Protein AF-A0A8K0M0S3-F1 (afdb_monomer_lite)

Foldseek 3Di:
DWDFDAWDDKDADQVVRWIWTFTDTPNDTDTDTLLVCCVVPVPRLLVVQVVQVHDCVNHVDPDWDFSDFDDKDADDVHDVPDIDTDTDTRRDDPPDDD

Structure (mmCIF, N/CA/C/O backbone):
data_AF-A0A8K0M0S3-F1
#
_entry.id   AF-A0A8K0M0S3-F1
#
loop_
_atom_site.group_PDB
_atom_site.id
_atom_site.type_symbol
_atom_site.label_atom_id
_atom_site.label_alt_id
_atom_site.label_comp_id
_atom_site.label_asym_id
_atom_site.label_entity_id
_atom_site.label_seq_id
_atom_site.pdbx_PDB_ins_code
_atom_site.Cartn_x
_atom_site.Cartn_y
_atom_site.Cartn_z
_atom_site.occupancy
_atom_site.B_iso_or_equiv
_atom_site.auth_seq_id
_atom_site.auth_comp_id
_atom_site.auth_asym_id
_atom_site.auth_atom_id
_atom_site.pdbx_PDB_model_num
ATOM 1 N N . GLU A 1 1 ? 5.005 17.786 12.643 1.00 62.66 1 GLU A N 1
ATOM 2 C CA . GLU A 1 1 ? 4.743 16.489 11.991 1.00 62.66 1 GLU A CA 1
ATOM 3 C C . GLU A 1 1 ? 3.815 15.708 12.909 1.00 62.66 1 GLU A C 1
ATOM 5 O O . GLU A 1 1 ? 3.984 15.827 14.117 1.00 62.66 1 GLU A O 1
ATOM 10 N N . VAL A 1 2 ? 2.771 15.064 12.384 1.00 76.25 2 VAL A N 1
ATOM 11 C CA . VAL A 1 2 ? 1.833 14.284 13.209 1.00 76.25 2 VAL A CA 1
ATOM 12 C C . VAL A 1 2 ? 2.378 12.866 13.311 1.00 76.25 2 VAL A C 1
ATOM 14 O O . VAL A 1 2 ? 2.582 12.227 12.282 1.00 76.25 2 VAL A O 1
ATOM 17 N N . GLU A 1 3 ? 2.628 12.394 14.528 1.00 89.44 3 GLU A N 1
ATOM 18 C CA . GLU A 1 3 ? 3.074 11.023 14.766 1.00 89.44 3 GLU A CA 1
ATOM 19 C C . GLU A 1 3 ? 1.901 10.058 14.556 1.00 89.44 3 GLU A C 1
ATOM 21 O O . GLU A 1 3 ? 0.806 10.262 15.080 1.00 89.44 3 GLU A O 1
ATOM 26 N N . ILE A 1 4 ? 2.116 9.032 13.733 1.00 95.12 4 ILE A N 1
ATOM 27 C CA . ILE A 1 4 ? 1.133 7.972 13.508 1.00 95.12 4 ILE A CA 1
ATOM 28 C C . ILE A 1 4 ? 1.371 6.895 14.560 1.00 95.12 4 ILE A C 1
ATOM 30 O O . ILE A 1 4 ? 2.450 6.305 14.602 1.00 95.12 4 ILE A O 1
ATOM 34 N N . GLU A 1 5 ? 0.358 6.637 15.382 1.00 94.88 5 GLU A N 1
ATOM 35 C CA . GLU A 1 5 ? 0.452 5.734 16.532 1.00 94.88 5 GLU A CA 1
ATOM 36 C C . GLU A 1 5 ? 0.263 4.270 16.100 1.00 94.88 5 GLU A C 1
ATOM 38 O O . GLU A 1 5 ? 1.053 3.398 16.469 1.00 94.88 5 GLU A O 1
ATOM 43 N N . SER A 1 6 ? -0.760 3.993 15.282 1.00 96.50 6 SER A N 1
ATOM 44 C CA . SER A 1 6 ? -1.100 2.635 14.834 1.00 96.50 6 SER A CA 1
ATOM 45 C C . SER A 1 6 ? -1.908 2.602 13.530 1.00 96.50 6 SER A C 1
ATOM 47 O O . SER A 1 6 ? -2.451 3.611 13.060 1.00 96.50 6 SER A O 1
ATOM 49 N N . PHE A 1 7 ? -1.985 1.400 12.952 1.00 98.12 7 PHE A N 1
ATOM 50 C CA . PHE A 1 7 ? -2.883 1.034 11.858 1.00 98.12 7 PHE A CA 1
ATOM 51 C C . PHE A 1 7 ? -3.837 -0.056 12.339 1.00 98.12 7 PHE A C 1
ATOM 53 O O . PHE A 1 7 ? -3.387 -1.086 12.834 1.00 98.12 7 PHE A O 1
ATOM 60 N N . GLU A 1 8 ? -5.138 0.183 12.196 1.00 96.75 8 GLU A N 1
ATOM 61 C CA . GLU A 1 8 ? -6.176 -0.648 12.822 1.00 96.75 8 GLU A CA 1
ATOM 62 C C . GLU A 1 8 ? -6.803 -1.639 11.836 1.00 96.75 8 GLU A C 1
ATOM 64 O O . GLU A 1 8 ? -7.026 -2.804 12.147 1.00 96.75 8 GLU A O 1
ATOM 69 N N . THR A 1 9 ? -7.103 -1.184 10.619 1.00 98.25 9 THR A N 1
ATOM 70 C CA . THR A 1 9 ? -7.760 -1.995 9.588 1.00 98.25 9 THR A CA 1
ATOM 71 C C . THR A 1 9 ? -7.503 -1.417 8.195 1.00 98.25 9 THR A C 1
ATOM 73 O O . THR A 1 9 ? -6.950 -0.323 8.065 1.00 98.25 9 THR A O 1
ATOM 76 N N . HIS A 1 10 ? -7.911 -2.140 7.158 1.00 98.44 10 HIS A N 1
ATOM 77 C CA . HIS A 1 10 ? -7.787 -1.740 5.765 1.00 98.44 10 HIS A CA 1
ATOM 78 C C . HIS A 1 10 ? -9.107 -1.930 5.016 1.00 98.44 10 HIS A C 1
ATOM 80 O O . HIS A 1 10 ? -9.984 -2.686 5.434 1.00 98.44 10 HIS A O 1
ATOM 86 N N . ARG A 1 11 ? -9.242 -1.236 3.888 1.00 98.25 11 ARG A N 1
ATOM 87 C CA . ARG A 1 11 ? -10.300 -1.475 2.905 1.00 98.25 11 ARG A CA 1
ATOM 88 C C . ARG A 1 11 ? -9.699 -1.501 1.509 1.00 98.25 11 ARG A C 1
ATOM 90 O O . ARG A 1 11 ? -8.779 -0.736 1.216 1.00 98.25 11 ARG A O 1
ATOM 97 N N . VAL A 1 12 ? -10.235 -2.375 0.671 1.00 98.44 12 VAL A N 1
ATOM 98 C CA . VAL A 1 12 ? -9.780 -2.576 -0.703 1.00 98.44 12 VAL A CA 1
ATOM 99 C C . VAL A 1 12 ? -10.710 -1.829 -1.652 1.00 98.44 12 VAL A C 1
ATOM 101 O O . VAL A 1 12 ? -11.930 -1.937 -1.549 1.00 98.44 12 VAL A O 1
ATOM 104 N N . ASP A 1 13 ? -10.125 -1.072 -2.573 1.00 97.94 13 ASP A N 1
ATOM 105 C CA . ASP A 1 13 ? -10.794 -0.588 -3.776 1.00 97.94 13 ASP A CA 1
ATOM 106 C C . ASP A 1 13 ? -10.405 -1.515 -4.930 1.00 97.94 13 ASP A C 1
ATOM 108 O O . ASP A 1 13 ? -9.332 -1.382 -5.523 1.00 97.94 13 ASP A O 1
ATOM 112 N N . GLU A 1 14 ? -11.272 -2.485 -5.217 1.00 96.75 14 GLU A N 1
ATOM 113 C CA . GLU A 1 14 ? -11.053 -3.490 -6.261 1.00 96.75 14 GLU A CA 1
ATOM 114 C C . GLU A 1 14 ? -11.000 -2.873 -7.663 1.00 96.75 14 GLU A C 1
ATOM 116 O O . GLU A 1 14 ? -10.253 -3.352 -8.514 1.00 96.75 14 GLU A O 1
ATOM 121 N N . ALA A 1 15 ? -11.739 -1.784 -7.908 1.00 96.94 15 ALA A N 1
ATOM 122 C CA . ALA A 1 15 ? -11.798 -1.153 -9.225 1.00 96.94 15 ALA A CA 1
ATOM 123 C C . ALA A 1 15 ? -10.459 -0.511 -9.609 1.00 96.94 15 ALA A C 1
ATOM 125 O O . ALA A 1 15 ? -10.086 -0.507 -10.782 1.00 96.94 15 ALA A O 1
ATOM 126 N N . ASN A 1 16 ? -9.733 0.011 -8.617 1.00 97.25 16 ASN A N 1
ATOM 127 C CA . ASN A 1 16 ? -8.435 0.655 -8.811 1.00 97.25 16 ASN A CA 1
ATOM 128 C C . ASN A 1 16 ? -7.253 -0.193 -8.317 1.00 97.25 16 ASN A C 1
ATOM 130 O O . ASN A 1 16 ? -6.101 0.213 -8.477 1.00 97.25 16 ASN A O 1
ATOM 134 N N . ALA A 1 17 ? -7.510 -1.360 -7.722 1.00 97.38 17 ALA A N 1
ATOM 135 C CA . ALA A 1 17 ? -6.517 -2.190 -7.039 1.00 97.38 17 ALA A CA 1
ATOM 136 C C . ALA A 1 17 ? -5.683 -1.409 -6.002 1.00 97.38 17 ALA A C 1
ATOM 138 O O . ALA A 1 17 ? -4.466 -1.587 -5.879 1.00 97.38 17 ALA A O 1
ATOM 139 N N . THR A 1 18 ? -6.335 -0.511 -5.263 1.00 98.06 18 THR A N 1
ATOM 140 C CA . THR A 1 18 ? -5.716 0.321 -4.222 1.00 98.06 18 THR A CA 1
ATOM 141 C C . THR A 1 18 ? -6.255 -0.025 -2.842 1.00 98.06 18 THR A C 1
ATOM 143 O O . THR A 1 18 ? -7.303 -0.651 -2.701 1.00 98.06 18 THR A O 1
ATOM 146 N N . VAL A 1 19 ? -5.528 0.389 -1.807 1.00 98.50 19 VAL A N 1
ATOM 147 C CA . VAL A 1 19 ? -5.885 0.133 -0.413 1.00 98.50 19 VAL A CA 1
ATOM 148 C C . VAL A 1 19 ? -5.827 1.438 0.368 1.00 98.50 19 VAL A C 1
ATOM 150 O O . VAL A 1 19 ? -4.846 2.178 0.266 1.00 98.50 19 VAL A O 1
ATOM 153 N N . ASP A 1 20 ? -6.845 1.676 1.190 1.00 98.69 20 ASP A N 1
ATOM 154 C CA . ASP A 1 20 ? -6.780 2.660 2.269 1.00 98.69 20 ASP A CA 1
ATOM 155 C C . ASP A 1 20 ? -6.606 1.938 3.605 1.00 98.69 20 ASP A C 1
ATOM 157 O O . ASP A 1 20 ? -7.200 0.881 3.838 1.00 98.69 20 ASP A O 1
ATOM 161 N N . ILE A 1 21 ? -5.845 2.543 4.512 1.00 98.50 21 ILE A N 1
ATOM 162 C CA . ILE A 1 21 ? -5.632 2.052 5.874 1.00 98.50 21 ILE A CA 1
ATOM 163 C C . ILE A 1 21 ? -6.243 3.044 6.857 1.00 98.50 21 ILE A C 1
ATOM 165 O O . ILE A 1 21 ? -6.079 4.262 6.725 1.00 98.50 21 ILE A O 1
ATOM 169 N N . LEU A 1 22 ? -6.934 2.528 7.867 1.00 98.38 22 LEU A N 1
ATOM 170 C CA . LEU A 1 22 ? -7.412 3.324 8.986 1.00 98.38 22 LEU A CA 1
ATOM 171 C C . LEU A 1 22 ? -6.244 3.576 9.942 1.00 98.38 22 LEU A C 1
ATOM 173 O O . LEU A 1 22 ? -5.815 2.664 10.654 1.00 98.38 22 LEU A 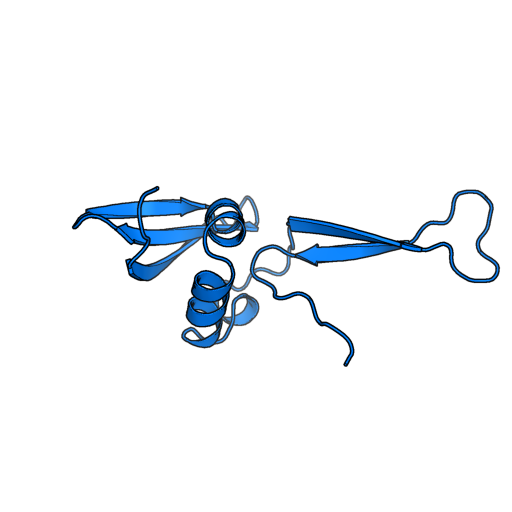O 1
ATOM 177 N N . LYS A 1 23 ? -5.732 4.809 9.959 1.00 97.31 23 LYS A N 1
ATOM 178 C CA . LYS A 1 23 ? -4.697 5.228 10.913 1.00 97.31 23 LYS A CA 1
ATOM 179 C C . LYS A 1 23 ? -5.308 5.818 12.175 1.00 97.31 23 LYS A C 1
ATOM 181 O O . LYS A 1 23 ? -6.329 6.507 12.097 1.00 97.31 23 LYS A O 1
ATOM 186 N N . TRP A 1 24 ? -4.630 5.616 13.298 1.00 97.44 24 TRP A N 1
ATOM 187 C CA . TRP A 1 24 ? -4.854 6.347 14.539 1.00 97.44 24 TRP A CA 1
ATOM 188 C C . TRP A 1 24 ? -3.726 7.361 14.752 1.00 97.44 24 TRP A C 1
ATOM 190 O O . TRP A 1 24 ? -2.544 7.009 14.720 1.00 97.44 24 TRP A O 1
ATOM 200 N N . ALA A 1 25 ? -4.086 8.632 14.926 1.00 96.19 25 ALA A N 1
ATOM 201 C CA . ALA A 1 25 ? -3.143 9.703 15.232 1.00 96.19 25 ALA A CA 1
ATOM 202 C C . ALA A 1 25 ? -3.855 10.862 15.937 1.00 96.19 25 ALA A C 1
ATOM 204 O O . ALA A 1 25 ? -4.954 11.254 15.532 1.00 96.19 25 ALA A O 1
ATOM 205 N N . ASN A 1 26 ? -3.226 11.448 16.960 1.00 93.69 26 ASN A N 1
ATOM 206 C CA . ASN A 1 26 ? -3.770 12.583 17.720 1.00 93.69 26 ASN A CA 1
ATOM 207 C C . ASN A 1 26 ? -5.181 12.307 18.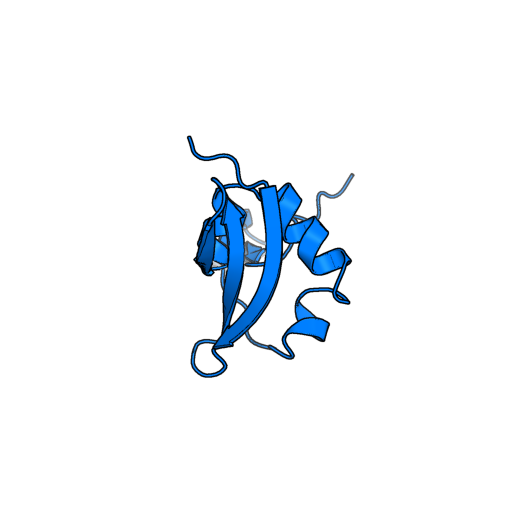274 1.00 93.69 26 ASN A C 1
ATOM 209 O O . ASN A 1 26 ? -6.063 13.169 18.222 1.00 93.69 26 ASN A O 1
ATOM 213 N N . GLY A 1 27 ? -5.421 11.082 18.749 1.00 95.06 27 GLY A N 1
ATOM 214 C CA . GLY A 1 27 ? -6.720 10.680 19.295 1.00 95.06 27 GLY A CA 1
ATOM 215 C C . GLY A 1 27 ? -7.858 10.599 18.270 1.00 95.06 27 GLY A C 1
ATOM 216 O O . GLY A 1 27 ? -9.026 10.614 18.660 1.00 95.06 27 GLY A O 1
ATOM 217 N N . LYS A 1 28 ? -7.552 10.547 16.965 1.00 96.88 28 LYS A N 1
ATOM 218 C CA . LYS A 1 28 ? -8.548 10.449 15.891 1.00 96.88 28 LYS A CA 1
ATOM 219 C C . LYS A 1 28 ? -8.194 9.361 14.879 1.00 96.88 28 LYS A C 1
ATOM 221 O O . LYS A 1 28 ? -7.036 9.176 14.517 1.00 96.88 28 LYS A O 1
ATOM 226 N N . GLN A 1 29 ? -9.238 8.713 14.358 1.00 97.69 29 GLN A N 1
ATOM 227 C CA . GLN A 1 29 ? -9.154 7.811 13.212 1.00 97.69 29 GLN A CA 1
ATOM 228 C C . GLN A 1 29 ? -9.420 8.527 11.889 1.00 97.69 29 GLN A C 1
ATOM 230 O O . GLN A 1 29 ? -10.382 9.291 11.752 1.00 97.69 29 GLN A O 1
ATOM 235 N N . THR A 1 30 ? -8.590 8.237 10.894 1.00 97.81 30 THR A N 1
ATOM 236 C CA . THR A 1 30 ? -8.742 8.738 9.521 1.00 97.81 30 THR A CA 1
ATOM 237 C C . THR A 1 30 ? -8.298 7.679 8.526 1.00 97.81 30 THR A C 1
ATOM 239 O O . THR A 1 30 ? -7.304 6.996 8.763 1.00 97.81 30 THR A O 1
ATOM 242 N N . TRP A 1 31 ? -9.016 7.564 7.412 1.00 98.38 31 TRP A N 1
ATOM 243 C CA . TRP A 1 31 ? -8.599 6.738 6.283 1.00 98.38 31 TRP A CA 1
ATOM 244 C C . TRP A 1 31 ? -7.545 7.473 5.468 1.00 98.38 31 TRP A C 1
ATOM 246 O O . TRP A 1 31 ? -7.738 8.639 5.128 1.00 98.38 31 TRP A O 1
ATOM 256 N N . GLU A 1 32 ? -6.451 6.790 5.162 1.00 98.31 32 GLU A N 1
ATOM 257 C CA . GLU A 1 32 ? -5.367 7.321 4.342 1.00 98.31 32 GLU A CA 1
ATOM 258 C C . GLU A 1 32 ? -4.939 6.288 3.298 1.00 98.31 32 GLU A C 1
ATOM 260 O O . GLU A 1 32 ? -4.899 5.093 3.616 1.00 98.31 32 GLU A O 1
ATOM 265 N N . PRO A 1 33 ? -4.543 6.721 2.090 1.00 98.31 33 PRO A N 1
ATOM 266 C CA . PRO A 1 33 ? -4.038 5.808 1.074 1.00 98.31 33 PRO A CA 1
ATOM 267 C C . PRO A 1 33 ? -2.769 5.083 1.534 1.00 98.31 33 PRO A C 1
ATOM 269 O O . PRO A 1 33 ? -1.832 5.718 2.031 1.00 98.31 33 PRO A O 1
ATOM 272 N N . GLU A 1 34 ? -2.683 3.776 1.275 1.00 98.44 34 GLU A N 1
ATOM 273 C CA . GLU A 1 34 ? -1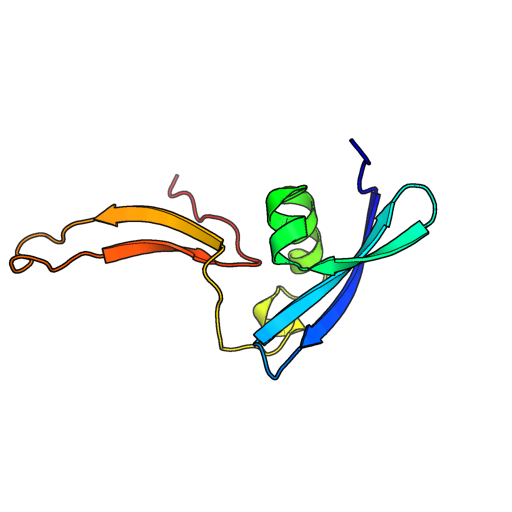.504 2.942 1.557 1.00 98.44 34 GLU A CA 1
ATOM 274 C C . GLU A 1 34 ? -0.218 3.572 1.000 1.00 98.44 34 GLU A C 1
ATOM 276 O O . GLU A 1 34 ? 0.798 3.649 1.692 1.00 98.44 34 GLU A O 1
ATOM 281 N N . TRP A 1 35 ? -0.277 4.092 -0.230 1.00 98.19 35 TRP A N 1
ATOM 282 C CA . TRP A 1 35 ? 0.843 4.773 -0.883 1.00 98.19 35 TRP A CA 1
ATOM 283 C C . TRP A 1 35 ? 1.365 5.957 -0.052 1.00 98.19 35 TRP A C 1
ATOM 285 O O . TRP A 1 35 ? 2.572 6.110 0.139 1.00 98.19 35 TRP A O 1
ATOM 295 N N . SER A 1 36 ? 0.454 6.770 0.490 1.00 97.75 36 SER A N 1
ATOM 296 C CA . SER A 1 36 ? 0.792 7.939 1.309 1.00 97.75 36 SER A CA 1
ATOM 297 C C . SER A 1 36 ? 1.452 7.512 2.622 1.00 97.75 36 SER A C 1
ATOM 299 O O . SER A 1 36 ? 2.463 8.079 3.040 1.00 97.75 36 SER A O 1
ATOM 301 N N . LEU A 1 37 ? 0.931 6.455 3.244 1.00 97.75 37 LEU A N 1
ATOM 302 C CA . LEU A 1 37 ? 1.458 5.913 4.495 1.00 97.75 37 LEU A CA 1
ATOM 303 C C . LEU A 1 37 ? 2.817 5.236 4.320 1.00 97.75 37 LEU A C 1
ATOM 305 O O . LEU A 1 37 ? 3.675 5.369 5.187 1.00 97.75 37 LEU A O 1
ATOM 309 N N . GLN A 1 38 ? 3.058 4.565 3.194 1.00 97.88 38 GLN A N 1
ATOM 310 C CA . GLN A 1 38 ? 4.373 4.009 2.882 1.00 97.88 38 GLN A CA 1
ATOM 311 C C . GLN A 1 38 ? 5.432 5.103 2.689 1.00 97.88 38 GLN A C 1
ATOM 313 O O . GLN A 1 38 ? 6.601 4.874 2.997 1.00 97.88 38 GLN A O 1
ATOM 318 N N . HIS A 1 39 ? 5.036 6.289 2.217 1.00 96.12 39 HIS A N 1
ATOM 319 C CA . HIS A 1 39 ? 5.923 7.449 2.135 1.00 96.12 39 HIS A CA 1
ATOM 320 C C . HIS A 1 39 ? 6.244 8.032 3.518 1.00 96.12 39 HIS A C 1
ATOM 322 O O . HIS A 1 39 ? 7.397 8.344 3.797 1.00 96.12 39 HIS A O 1
ATOM 328 N N . GLN A 1 40 ? 5.237 8.146 4.387 1.00 95.50 40 GLN A N 1
ATOM 329 C CA . GLN A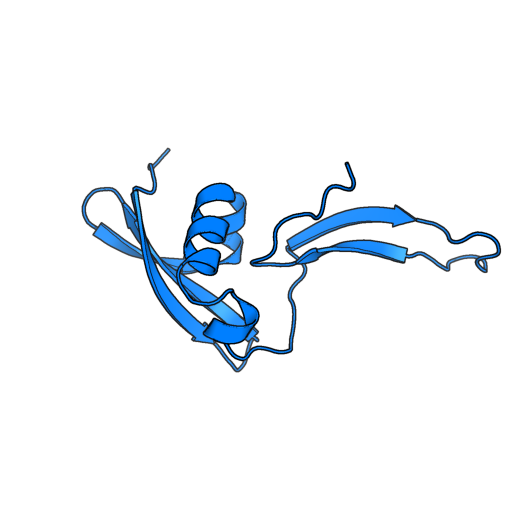 1 40 ? 5.365 8.778 5.704 1.00 95.50 40 GLN A CA 1
ATOM 330 C C . GLN A 1 40 ? 6.019 7.862 6.748 1.00 95.50 40 GLN A C 1
ATOM 332 O O . GLN A 1 40 ? 6.952 8.255 7.441 1.00 95.50 40 GLN A O 1
ATOM 337 N N . VAL A 1 41 ? 5.528 6.627 6.871 1.00 96.19 41 VAL A N 1
ATOM 338 C CA . VAL A 1 41 ? 5.883 5.680 7.940 1.00 96.19 41 VAL A CA 1
ATOM 339 C C . VAL A 1 41 ? 6.093 4.261 7.381 1.00 96.19 41 VAL A C 1
ATOM 341 O O . VAL A 1 41 ? 5.405 3.313 7.774 1.00 96.19 41 VAL A O 1
ATOM 344 N N . PRO A 1 42 ? 7.080 4.059 6.482 1.00 95.88 42 PRO A N 1
ATOM 345 C CA . PRO A 1 42 ? 7.278 2.793 5.770 1.00 95.88 42 PRO A CA 1
ATOM 346 C C . PRO A 1 42 ? 7.389 1.587 6.711 1.00 95.88 42 PRO A C 1
ATOM 348 O O . PRO A 1 42 ? 6.786 0.545 6.483 1.00 95.88 42 PRO A O 1
ATOM 351 N N . MET A 1 43 ? 8.126 1.717 7.814 1.00 95.81 43 MET A N 1
ATOM 352 C CA . MET A 1 43 ? 8.307 0.602 8.747 1.00 95.81 43 MET A CA 1
ATOM 353 C C . MET A 1 43 ? 7.006 0.176 9.430 1.00 95.81 43 MET A C 1
ATOM 355 O O . MET A 1 43 ? 6.847 -1.008 9.725 1.00 95.81 43 MET A O 1
ATOM 359 N N . LEU A 1 44 ? 6.082 1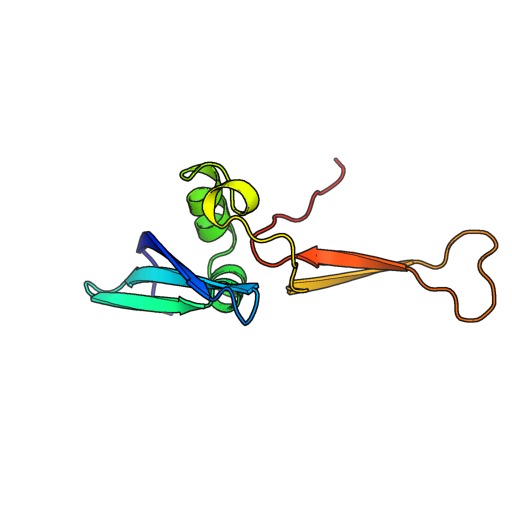.109 9.674 1.00 96.81 44 LEU A N 1
ATOM 360 C CA . LEU A 1 44 ? 4.804 0.802 10.305 1.00 96.81 44 LEU A CA 1
ATOM 361 C C . LEU A 1 44 ? 3.860 0.096 9.327 1.00 96.81 44 LEU A C 1
ATOM 363 O O . LEU A 1 44 ? 3.230 -0.884 9.716 1.00 96.81 44 LEU A O 1
ATOM 367 N N . ILE A 1 45 ? 3.827 0.508 8.051 1.00 97.38 45 ILE A N 1
ATOM 368 C CA . ILE A 1 45 ? 2.938 -0.129 7.061 1.00 97.38 45 ILE A CA 1
ATOM 369 C C . ILE A 1 45 ? 3.351 -1.575 6.806 1.00 97.38 45 ILE A C 1
ATOM 371 O O . ILE A 1 45 ? 2.508 -2.463 6.713 1.00 97.38 45 ILE A O 1
ATOM 375 N N . TYR A 1 46 ? 4.655 -1.851 6.790 1.00 96.25 46 TYR A N 1
ATOM 376 C CA . TYR A 1 46 ? 5.110 -3.219 6.604 1.00 96.25 46 TYR A CA 1
ATOM 377 C C . TYR A 1 46 ? 4.849 -4.099 7.828 1.00 96.25 46 TYR A C 1
ATOM 379 O O . TYR A 1 46 ? 4.527 -5.269 7.662 1.00 96.25 46 TYR A O 1
ATOM 387 N N . LYS A 1 47 ? 4.976 -3.553 9.046 1.00 97.00 47 LYS A N 1
ATOM 388 C CA . LYS A 1 47 ? 4.600 -4.273 10.273 1.00 97.00 47 LYS A CA 1
ATOM 389 C C . LYS A 1 47 ? 3.110 -4.595 10.296 1.00 97.00 47 LYS A C 1
ATOM 391 O O . LYS A 1 47 ? 2.746 -5.697 10.684 1.00 97.00 47 LYS A O 1
ATOM 396 N N . TYR A 1 48 ? 2.278 -3.650 9.865 1.00 97.81 48 TYR A N 1
ATOM 397 C CA . TYR A 1 48 ? 0.846 -3.869 9.730 1.00 97.81 48 TYR A CA 1
ATOM 398 C C . TYR A 1 48 ? 0.561 -5.037 8.787 1.00 97.81 48 TYR A C 1
ATOM 400 O O . TYR A 1 48 ? -0.082 -5.996 9.200 1.00 97.81 48 TYR A O 1
ATOM 408 N N . TRP A 1 49 ? 1.125 -5.032 7.576 1.00 97.88 49 TRP A N 1
ATOM 409 C CA . TRP A 1 49 ? 0.921 -6.138 6.640 1.00 97.88 49 TRP A CA 1
ATOM 410 C C . TRP A 1 49 ? 1.423 -7.479 7.161 1.00 97.88 49 TRP A C 1
ATOM 412 O O . TRP A 1 49 ? 0.723 -8.476 7.019 1.00 97.88 49 TRP A O 1
ATOM 422 N N . ASP A 1 50 ? 2.585 -7.514 7.813 1.00 96.50 50 ASP A N 1
ATOM 423 C CA . ASP A 1 50 ? 3.092 -8.745 8.428 1.00 96.50 50 ASP A CA 1
ATOM 424 C C . ASP A 1 50 ? 2.168 -9.274 9.544 1.00 96.50 50 ASP A C 1
ATOM 426 O O . ASP A 1 50 ? 2.214 -10.462 9.850 1.00 96.50 50 ASP A O 1
ATOM 430 N N . SER A 1 51 ? 1.323 -8.420 10.136 1.00 97.06 51 SER A N 1
ATOM 431 C CA . SER A 1 51 ? 0.357 -8.812 11.172 1.00 97.06 51 SER A CA 1
ATOM 432 C C . SER A 1 51 ? -0.977 -9.344 10.633 1.00 97.06 51 SER A C 1
ATOM 434 O O . SER A 1 51 ? -1.709 -9.976 11.389 1.00 97.06 51 SER A O 1
ATOM 436 N N . VAL A 1 52 ? -1.287 -9.117 9.350 1.00 95.75 52 VAL A N 1
ATOM 437 C CA . VAL A 1 52 ? -2.564 -9.503 8.715 1.00 95.75 52 VAL A CA 1
ATOM 438 C C . VAL A 1 52 ? -2.356 -10.425 7.508 1.00 95.75 52 VAL A C 1
ATOM 440 O O . VAL A 1 52 ? -2.926 -10.209 6.451 1.00 95.75 52 VAL A O 1
ATOM 443 N N . ASP A 1 53 ? -1.509 -11.449 7.647 1.00 94.75 53 ASP A N 1
ATOM 444 C CA . ASP A 1 53 ? -1.217 -12.457 6.607 1.00 94.75 53 ASP A CA 1
ATOM 445 C C . ASP A 1 53 ? -0.522 -11.939 5.339 1.00 94.75 53 ASP A C 1
ATOM 447 O O . ASP A 1 53 ? -0.443 -12.649 4.339 1.00 94.75 53 ASP A O 1
ATOM 451 N N . ARG A 1 54 ? 0.113 -10.763 5.411 1.00 94.88 54 ARG A N 1
ATOM 452 C CA . ARG A 1 54 ? 0.782 -10.066 4.297 1.00 94.88 54 ARG A CA 1
ATOM 453 C C . ARG A 1 54 ? -0.206 -9.452 3.303 1.00 94.88 54 ARG A C 1
ATOM 455 O O . ARG A 1 54 ? -1.346 -9.871 3.153 1.00 94.88 54 ARG A O 1
ATOM 462 N N . ARG A 1 55 ? 0.261 -8.417 2.601 1.00 95.69 55 ARG A N 1
ATOM 463 C CA . ARG A 1 55 ? -0.569 -7.545 1.755 1.00 95.69 55 ARG A CA 1
ATOM 464 C C . ARG A 1 55 ? -1.330 -8.290 0.653 1.00 95.69 55 ARG A C 1
ATOM 466 O O . ARG A 1 55 ? -2.482 -7.975 0.388 1.00 95.69 55 ARG A O 1
ATOM 473 N N . ASP A 1 56 ? -0.695 -9.253 -0.002 1.00 94.88 56 ASP A N 1
ATOM 474 C CA . ASP A 1 56 ? -1.303 -10.060 -1.064 1.00 94.88 56 ASP A CA 1
ATOM 475 C C . ASP A 1 56 ? -2.446 -10.935 -0.543 1.00 94.88 56 ASP A C 1
ATOM 477 O O . ASP A 1 56 ? -3.551 -10.870 -1.078 1.00 94.88 56 ASP A O 1
ATOM 481 N N . ALA A 1 57 ? -2.218 -11.695 0.529 1.00 96.44 57 ALA A N 1
ATOM 482 C CA . ALA A 1 57 ? -3.252 -12.555 1.104 1.00 96.44 57 ALA A CA 1
ATOM 483 C C . ALA A 1 57 ? -4.386 -11.752 1.765 1.00 96.44 57 ALA A C 1
ATOM 485 O O . ALA A 1 57 ? -5.549 -12.119 1.613 1.00 96.44 57 ALA A O 1
ATOM 486 N N . ALA A 1 58 ? -4.070 -10.634 2.426 1.00 97.12 58 ALA A N 1
ATOM 487 C CA . ALA A 1 58 ? -5.062 -9.767 3.063 1.00 97.12 58 ALA A CA 1
ATOM 488 C C . ALA A 1 58 ? -6.025 -9.102 2.067 1.00 97.12 58 ALA A C 1
ATOM 490 O O . ALA A 1 58 ? -7.195 -8.898 2.375 1.00 97.12 58 ALA A O 1
ATOM 491 N N . THR A 1 59 ? -5.521 -8.726 0.886 1.00 97.25 59 THR A N 1
ATOM 492 C CA . THR A 1 59 ? -6.270 -7.896 -0.075 1.00 97.25 59 THR A CA 1
ATOM 493 C C . THR A 1 59 ? -6.849 -8.685 -1.243 1.00 97.25 59 THR A C 1
ATOM 495 O O . THR A 1 59 ? -7.779 -8.206 -1.883 1.00 97.25 59 THR A O 1
ATOM 498 N N . GLY A 1 60 ? -6.287 -9.856 -1.562 1.00 96.94 60 GLY A N 1
ATOM 499 C CA . GLY A 1 60 ? -6.667 -10.636 -2.741 1.00 96.94 60 GLY A CA 1
ATOM 500 C C . GLY A 1 60 ? -6.335 -9.967 -4.082 1.00 96.94 60 GLY A C 1
ATOM 501 O O . GLY A 1 60 ? -6.754 -10.468 -5.122 1.00 96.94 60 GLY A O 1
ATOM 502 N N . LEU A 1 61 ? -5.597 -8.850 -4.081 1.00 96.19 61 LEU A N 1
ATOM 503 C CA . LEU A 1 61 ? -5.245 -8.108 -5.291 1.00 96.19 61 LEU A CA 1
ATOM 504 C C . LEU A 1 61 ? -4.090 -8.780 -6.047 1.00 96.19 61 LEU A C 1
ATOM 506 O O . LEU A 1 61 ? -3.039 -9.061 -5.468 1.00 96.19 61 LEU A O 1
ATOM 510 N N . ASP A 1 62 ? -4.248 -8.935 -7.360 1.00 94.56 62 ASP A N 1
ATOM 511 C CA . ASP A 1 62 ? -3.230 -9.442 -8.293 1.00 94.56 62 ASP A CA 1
ATOM 512 C C . ASP A 1 62 ? -2.609 -8.341 -9.180 1.00 94.56 62 ASP A C 1
ATOM 514 O O . ASP A 1 62 ? -1.643 -8.581 -9.911 1.00 94.56 62 ASP A O 1
ATOM 518 N N . VAL A 1 63 ? -3.123 -7.113 -9.080 1.00 94.94 63 VAL A N 1
ATOM 519 C CA . VAL A 1 63 ? -2.594 -5.915 -9.741 1.00 94.94 63 VAL A CA 1
ATOM 520 C C . VAL A 1 63 ? -1.729 -5.107 -8.768 1.00 94.94 63 VAL A C 1
ATOM 522 O O . VAL A 1 63 ? -2.097 -4.867 -7.615 1.00 94.94 63 VAL A O 1
ATOM 525 N N . TYR A 1 64 ? -0.568 -4.654 -9.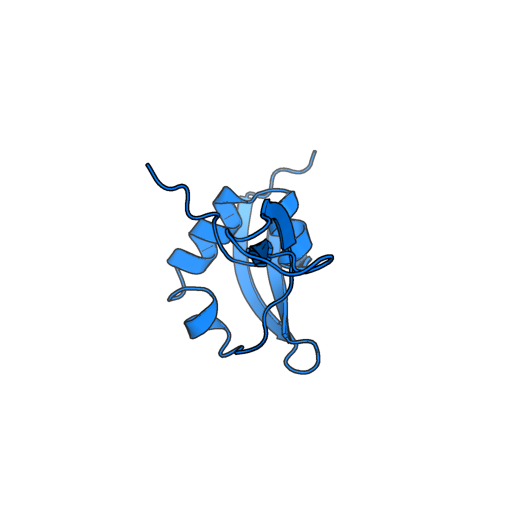250 1.00 93.62 64 TYR A N 1
ATOM 526 C CA . TYR A 1 64 ? 0.434 -3.945 -8.453 1.00 93.62 64 TYR A CA 1
ATOM 527 C C . TYR A 1 64 ? 0.662 -2.518 -8.946 1.00 93.62 64 TYR A C 1
ATOM 529 O O . TYR A 1 64 ? 0.788 -2.267 -10.145 1.00 93.62 64 TYR A O 1
ATOM 537 N N . HIS A 1 65 ? 0.826 -1.596 -7.995 1.00 96.62 65 HIS A N 1
ATOM 538 C CA . HIS A 1 65 ? 1.152 -0.197 -8.266 1.00 96.62 65 HIS A CA 1
ATOM 539 C C . HIS A 1 65 ? 2.614 0.104 -7.959 1.00 96.62 65 HIS A C 1
ATOM 541 O O . HIS A 1 65 ? 3.159 -0.314 -6.933 1.00 96.62 65 HIS A O 1
ATOM 547 N N . VAL A 1 66 ? 3.256 0.855 -8.852 1.00 96.88 66 VAL A N 1
ATOM 548 C CA . VAL A 1 66 ? 4.630 1.330 -8.667 1.00 96.88 66 VAL A CA 1
ATOM 549 C C . VAL A 1 66 ? 4.655 2.342 -7.523 1.00 96.88 66 VAL A C 1
ATOM 551 O O . VAL A 1 66 ? 3.992 3.373 -7.588 1.00 96.88 66 VAL A O 1
ATOM 554 N N . PHE A 1 67 ? 5.457 2.080 -6.491 1.00 97.00 67 PHE A N 1
ATOM 555 C CA . PHE A 1 67 ? 5.745 3.067 -5.451 1.00 97.00 67 PHE A CA 1
ATOM 556 C C . PHE A 1 67 ? 6.917 3.960 -5.867 1.00 97.00 67 PHE A C 1
ATOM 558 O O . PHE A 1 67 ? 6.804 5.183 -5.879 1.00 97.00 67 PHE A O 1
ATOM 565 N N . ARG A 1 68 ? 8.041 3.347 -6.263 1.00 95.50 68 ARG A N 1
ATOM 566 C CA . ARG A 1 68 ? 9.207 4.059 -6.809 1.00 95.50 68 ARG A CA 1
ATOM 567 C C . ARG A 1 68 ? 10.036 3.182 -7.739 1.00 95.50 68 ARG A C 1
ATOM 569 O O . ARG A 1 68 ? 10.117 1.968 -7.557 1.00 95.50 68 ARG A O 1
ATOM 576 N N . ILE A 1 69 ? 10.716 3.816 -8.688 1.00 94.75 69 ILE A N 1
ATOM 577 C CA . ILE A 1 69 ? 11.783 3.191 -9.475 1.00 94.75 69 ILE A CA 1
ATOM 578 C C . ILE A 1 69 ? 13.079 3.297 -8.664 1.00 94.75 69 ILE A C 1
ATOM 580 O O . ILE A 1 69 ? 13.462 4.388 -8.252 1.00 94.75 69 ILE A O 1
ATOM 584 N N . LEU A 1 70 ? 13.725 2.162 -8.409 1.00 93.56 70 LEU A N 1
ATOM 585 C CA . LEU A 1 70 ? 14.964 2.061 -7.635 1.00 93.56 70 LEU A CA 1
ATOM 586 C C . LEU A 1 70 ? 16.195 2.187 -8.529 1.00 93.56 70 LEU A C 1
ATOM 588 O O . LEU A 1 70 ? 17.115 2.936 -8.223 1.00 93.56 70 LEU A O 1
ATOM 592 N N . GLU A 1 71 ? 16.199 1.454 -9.639 1.00 91.62 71 GLU A N 1
ATOM 593 C CA . GLU A 1 71 ? 17.334 1.378 -10.550 1.00 91.62 71 GLU A CA 1
ATOM 594 C C . GLU A 1 71 ? 16.840 1.160 -11.979 1.00 91.62 71 GLU A C 1
ATOM 596 O O . GLU A 1 71 ? 15.839 0.476 -12.208 1.00 91.62 71 GLU A O 1
ATOM 601 N N . ARG A 1 72 ? 17.561 1.723 -12.950 1.00 91.06 72 ARG A N 1
ATOM 602 C CA . ARG A 1 72 ? 17.429 1.374 -14.364 1.00 91.06 72 ARG A CA 1
ATOM 603 C C . ARG A 1 72 ? 18.664 0.589 -14.786 1.00 91.06 72 ARG A C 1
ATOM 605 O O . ARG A 1 72 ? 19.764 1.131 -14.753 1.00 91.06 72 ARG A O 1
ATOM 612 N N . ALA A 1 73 ? 18.466 -0.633 -15.258 1.00 84.94 73 ALA A N 1
ATOM 613 C CA . ALA A 1 73 ? 19.517 -1.498 -15.770 1.00 84.94 73 ALA A CA 1
ATOM 614 C C . ALA A 1 73 ? 19.380 -1.694 -17.285 1.00 84.94 73 ALA A C 1
ATOM 616 O O . ALA A 1 73 ? 18.275 -1.820 -17.817 1.00 84.94 73 ALA A O 1
ATOM 617 N N . THR A 1 74 ? 20.514 -1.783 -17.974 1.00 85.75 74 THR A N 1
ATOM 618 C CA . THR A 1 74 ? 20.583 -2.247 -19.364 1.00 85.75 74 THR A CA 1
ATOM 619 C C . THR A 1 74 ? 21.135 -3.672 -19.349 1.00 85.75 74 THR A C 1
ATOM 621 O O . THR A 1 74 ? 22.286 -3.863 -18.950 1.00 85.75 74 THR A O 1
ATOM 624 N N . PRO A 1 75 ? 20.344 -4.692 -19.726 1.00 82.44 75 PRO A N 1
ATOM 625 C CA . PRO A 1 75 ? 20.820 -6.072 -19.748 1.00 82.44 75 PRO A CA 1
ATOM 626 C C . PRO A 1 75 ? 22.066 -6.250 -20.634 1.00 82.44 75 PRO A C 1
ATOM 628 O O . PRO A 1 75 ? 22.176 -5.603 -21.681 1.00 82.44 75 PRO A O 1
ATOM 631 N N . PRO A 1 76 ? 22.992 -7.168 -20.296 1.00 76.50 76 PRO A N 1
ATOM 632 C CA . PRO A 1 76 ? 24.067 -7.537 -21.210 1.00 76.50 76 PRO A CA 1
ATOM 633 C C . PRO A 1 76 ? 23.471 -8.046 -22.531 1.00 76.50 76 PRO A C 1
ATOM 635 O O . PRO A 1 76 ? 22.657 -8.967 -22.518 1.00 76.50 76 PRO A O 1
ATOM 638 N N . ARG A 1 77 ? 23.894 -7.469 -23.667 1.00 81.94 77 ARG A N 1
ATOM 639 C CA . ARG A 1 77 ? 23.370 -7.741 -25.029 1.00 81.94 77 ARG A CA 1
ATOM 640 C C . ARG A 1 77 ? 21.957 -7.205 -25.320 1.00 81.94 77 ARG A C 1
ATOM 642 O O . ARG A 1 77 ? 21.336 -7.641 -26.289 1.00 81.94 77 ARG A O 1
ATOM 649 N N . ALA A 1 78 ? 21.463 -6.262 -24.523 1.00 81.19 78 ALA A N 1
ATOM 650 C CA . ALA A 1 78 ? 20.245 -5.517 -24.827 1.00 81.19 78 ALA A CA 1
ATOM 651 C C . ALA A 1 78 ? 20.346 -4.806 -26.189 1.00 81.19 78 ALA A C 1
ATOM 653 O O . ALA A 1 78 ? 21.411 -4.314 -26.578 1.00 81.19 78 ALA A O 1
ATOM 654 N N . ARG A 1 79 ? 19.229 -4.750 -26.923 1.00 81.25 79 ARG A N 1
ATOM 655 C CA . ARG A 1 79 ? 19.122 -3.891 -28.112 1.00 81.25 79 ARG A CA 1
ATOM 656 C C . ARG A 1 79 ? 19.168 -2.424 -27.678 1.00 81.25 79 ARG A C 1
ATOM 658 O O . ARG A 1 79 ? 18.945 -2.103 -26.511 1.00 81.25 79 ARG A O 1
ATOM 665 N N . LYS A 1 80 ? 19.431 -1.526 -28.632 1.00 76.06 80 LYS A N 1
ATOM 666 C CA . LYS A 1 80 ? 19.235 -0.090 -28.410 1.00 76.06 80 LYS A CA 1
ATOM 667 C C . LYS A 1 80 ? 17.802 0.113 -27.890 1.00 76.06 80 LYS A C 1
ATOM 669 O O . LYS A 1 80 ? 16.870 -0.408 -28.496 1.00 76.06 80 LYS A O 1
ATOM 674 N N . ASP A 1 81 ? 17.683 0.789 -26.751 1.00 82.19 81 ASP A N 1
ATOM 675 C CA . ASP A 1 81 ? 16.433 1.116 -26.045 1.00 82.19 81 ASP A CA 1
ATOM 676 C C . ASP A 1 81 ? 15.753 -0.014 -25.236 1.00 82.19 81 ASP A C 1
ATOM 678 O O . ASP A 1 81 ? 14.634 0.167 -24.759 1.00 82.19 81 ASP A O 1
ATOM 682 N N . ASP A 1 82 ? 16.426 -1.147 -24.996 1.00 87.12 82 ASP A N 1
ATOM 683 C CA . ASP A 1 82 ? 15.944 -2.177 -24.060 1.00 87.12 82 ASP A CA 1
ATOM 684 C C . ASP A 1 82 ? 16.457 -1.905 -22.629 1.00 87.12 82 ASP A C 1
ATOM 686 O O . ASP A 1 82 ? 17.641 -2.066 -22.310 1.00 87.12 82 ASP A O 1
ATOM 690 N N . PHE A 1 83 ? 15.544 -1.447 -21.768 1.00 87.31 83 PHE A N 1
ATOM 691 C CA . PHE A 1 83 ? 15.797 -1.111 -20.368 1.00 87.31 83 PHE A CA 1
ATOM 692 C C . PHE A 1 83 ? 14.945 -1.972 -19.441 1.00 87.31 83 PHE A C 1
ATOM 694 O O . PHE A 1 83 ? 13.772 -2.237 -19.702 1.00 87.31 83 PHE A O 1
ATOM 701 N N . ARG A 1 84 ? 15.514 -2.336 -18.294 1.00 90.75 84 ARG A N 1
ATOM 702 C CA . ARG A 1 84 ? 14.781 -2.927 -17.174 1.00 90.75 84 ARG A CA 1
ATOM 703 C C . ARG A 1 84 ? 14.797 -1.976 -15.995 1.00 90.75 84 ARG A C 1
ATOM 705 O O . ARG A 1 84 ? 15.792 -1.296 -15.757 1.00 90.75 84 ARG A O 1
ATOM 712 N N . TYR A 1 85 ? 13.710 -1.967 -15.240 1.00 91.12 85 TYR A N 1
ATOM 713 C CA . TYR A 1 85 ? 13.587 -1.161 -14.036 1.00 91.12 85 TYR A CA 1
ATOM 714 C C . TYR A 1 85 ? 13.435 -2.068 -12.829 1.00 91.12 85 TYR A C 1
ATOM 716 O O . TYR A 1 85 ? 12.566 -2.939 -12.799 1.00 91.12 85 TYR A O 1
ATOM 724 N N . GLN A 1 86 ? 14.274 -1.852 -11.824 1.00 93.25 86 GLN A N 1
ATOM 725 C CA . GLN A 1 86 ? 14.013 -2.372 -10.497 1.00 93.25 86 GLN A CA 1
ATOM 726 C C . GLN A 1 86 ? 13.000 -1.443 -9.834 1.00 93.25 86 GLN A C 1
ATOM 728 O O . GLN A 1 86 ? 13.236 -0.243 -9.706 1.00 93.25 86 GLN A O 1
ATOM 733 N N . VAL A 1 87 ? 11.862 -1.996 -9.433 1.00 94.62 87 VAL A N 1
ATOM 734 C CA . VAL A 1 87 ? 10.731 -1.249 -8.883 1.00 94.62 87 VAL A CA 1
ATOM 735 C C . VAL A 1 87 ? 10.488 -1.681 -7.444 1.00 94.62 87 VAL A C 1
ATOM 737 O O . VAL A 1 87 ? 10.564 -2.865 -7.120 1.00 94.62 87 VAL A O 1
ATOM 740 N N . GLN A 1 88 ? 10.179 -0.715 -6.584 1.00 96.00 88 GLN A N 1
ATOM 741 C CA . GLN A 1 88 ? 9.482 -0.985 -5.338 1.00 96.00 88 GLN A CA 1
ATOM 742 C C . GLN A 1 88 ? 7.981 -0.837 -5.569 1.00 96.00 88 GLN A C 1
ATOM 744 O O . GLN A 1 88 ? 7.529 0.182 -6.093 1.00 96.00 88 GLN A O 1
ATOM 749 N N . TRP A 1 89 ? 7.228 -1.839 -5.137 1.00 96.94 89 TRP A N 1
ATOM 750 C CA . TRP A 1 89 ? 5.773 -1.870 -5.219 1.00 96.94 89 TRP A CA 1
ATOM 751 C C . TRP A 1 89 ? 5.130 -1.277 -3.964 1.00 96.94 89 TRP A C 1
ATOM 753 O O . TRP A 1 89 ? 5.707 -1.336 -2.870 1.00 96.94 89 TRP A O 1
ATOM 763 N N . VAL A 1 90 ? 3.928 -0.722 -4.123 1.00 97.50 90 VAL A N 1
ATOM 764 C CA . VAL A 1 90 ? 3.107 -0.260 -2.997 1.00 97.50 90 VAL A CA 1
ATOM 765 C C . VAL A 1 90 ? 2.789 -1.439 -2.075 1.00 97.50 90 VAL A C 1
ATOM 767 O O . VAL A 1 90 ? 2.401 -2.502 -2.551 1.00 97.50 90 VAL A O 1
ATOM 770 N N . GLY A 1 91 ? 3.014 -1.271 -0.773 1.00 95.81 91 GLY A N 1
ATOM 771 C CA . GLY A 1 91 ? 2.820 -2.306 0.248 1.00 95.81 91 GLY A CA 1
ATOM 772 C C . GLY A 1 91 ? 3.998 -3.256 0.453 1.00 95.81 91 GLY A C 1
ATOM 773 O O . GLY A 1 91 ? 3.997 -4.036 1.405 1.00 95.81 91 GLY A O 1
ATOM 774 N N . TYR A 1 92 ? 5.045 -3.174 -0.377 1.00 95.06 92 TYR A N 1
ATOM 775 C CA . TYR A 1 92 ? 6.175 -4.105 -0.327 1.00 95.06 92 TYR A CA 1
ATOM 776 C C . TYR A 1 92 ? 7.495 -3.420 0.042 1.00 95.06 92 TYR A C 1
ATOM 778 O O . TYR A 1 92 ? 7.851 -2.338 -0.441 1.00 95.06 92 TYR A O 1
ATOM 786 N N . ARG A 1 93 ? 8.260 -4.097 0.905 1.00 93.50 93 ARG A N 1
ATOM 787 C CA . ARG A 1 93 ? 9.630 -3.718 1.273 1.00 93.50 93 ARG A CA 1
ATOM 788 C C . ARG A 1 93 ? 10.552 -3.853 0.062 1.00 93.50 93 ARG A C 1
ATOM 790 O O . ARG A 1 93 ? 10.362 -4.729 -0.779 1.00 93.50 93 ARG A O 1
ATOM 797 N N . VAL A 1 94 ? 11.601 -3.032 0.001 1.00 89.94 94 VAL A N 1
ATOM 798 C CA . VAL A 1 94 ? 12.707 -3.309 -0.923 1.00 89.94 94 VAL A CA 1
ATOM 799 C C . VAL A 1 94 ? 13.447 -4.544 -0.424 1.00 89.94 94 VAL A C 1
ATOM 801 O O . VAL A 1 94 ? 13.949 -4.546 0.698 1.00 89.94 94 VAL A O 1
ATOM 804 N N . ASN A 1 95 ? 13.551 -5.571 -1.263 1.00 72.62 95 ASN A N 1
ATOM 805 C CA . ASN A 1 95 ? 14.467 -6.674 -1.006 1.00 72.62 95 ASN A CA 1
ATOM 806 C C . ASN A 1 95 ? 15.893 -6.174 -1.245 1.00 72.62 95 ASN A C 1
ATOM 808 O O . ASN A 1 95 ? 16.347 -6.082 -2.386 1.00 72.62 95 ASN A O 1
ATOM 812 N N . VAL A 1 96 ? 16.584 -5.811 -0.166 1.00 56.66 96 VAL A N 1
ATOM 813 C CA . VAL A 1 96 ? 18.022 -5.549 -0.209 1.00 56.66 96 VAL A CA 1
ATOM 814 C C . VAL A 1 96 ? 18.708 -6.911 -0.266 1.00 56.66 96 VAL A C 1
ATOM 816 O O . VAL A 1 96 ? 18.517 -7.736 0.625 1.00 56.66 96 VAL A O 1
ATOM 819 N N . ARG A 1 97 ? 19.465 -7.180 -1.333 1.00 50.47 97 ARG A N 1
ATOM 820 C CA . ARG A 1 97 ? 20.402 -8.308 -1.329 1.00 50.47 97 ARG A CA 1
ATOM 821 C C . ARG A 1 97 ? 21.529 -7.933 -0.365 1.00 50.47 97 ARG A C 1
ATOM 823 O O . ARG A 1 97 ? 22.205 -6.938 -0.617 1.00 50.47 97 ARG A O 1
ATOM 830 N N . VAL A 1 98 ? 21.640 -8.664 0.744 1.00 36.81 98 VAL A N 1
ATOM 831 C CA . VAL A 1 98 ? 22.779 -8.598 1.676 1.00 36.81 98 VAL A CA 1
ATOM 832 C C . VAL A 1 98 ? 23.909 -9.453 1.122 1.00 36.81 98 VAL A C 1
ATOM 834 O O . VAL A 1 98 ? 23.587 -10.543 0.593 1.00 36.81 98 VAL A O 1
#

Secondary structure (DSSP, 8-state):
-PPP-EEEEEEEETTTTEEEEEEEETTEEEEEEHHHHHHH-HHHHHHHHHHTT-HHHHH------EEEEEEEE--TTPPTT--EEEEEETT-------

Sequence (98 aa):
EVEIESFETHRVDEANATVDILKWANGKQTWEPEWSLQHQVPMLIYKYWDSVDRRDAATGLDVYHVFRILERATPPRARKDDFRYQVQWVGYRVNVRV

Radius of gyration: 16.11 Å; chains: 1; bounding box: 36×29×48 Å

pLDDT: mean 92.37, std 10.3, range [36.81, 98.69]